Protein AF-A0A646IKU1-F1 (afdb_monomer_lite)

pLDDT: mean 88.87, std 10.89, range [56.09, 98.12]

Structure (mmCIF, N/CA/C/O backbone):
data_AF-A0A646IKU1-F1
#
_entry.id   AF-A0A646IKU1-F1
#
loop_
_atom_site.group_PDB
_atom_site.id
_atom_site.type_symbol
_atom_site.label_atom_id
_atom_site.label_alt_id
_atom_site.label_comp_id
_atom_site.label_asym_id
_atom_site.label_entity_id
_atom_site.label_seq_id
_atom_site.pdbx_PDB_ins_code
_atom_site.Cartn_x
_atom_site.Cartn_y
_atom_site.Cartn_z
_atom_site.occupancy
_atom_site.B_iso_or_equiv
_atom_site.auth_seq_id
_atom_site.auth_comp_id
_atom_site.auth_asym_id
_atom_site.auth_atom_id
_atom_site.pdbx_PDB_model_num
ATOM 1 N N . MET A 1 1 ? -13.181 -4.349 -9.570 1.00 57.53 1 MET A N 1
ATOM 2 C CA . MET A 1 1 ? -13.271 -3.407 -8.436 1.00 57.53 1 MET A CA 1
ATOM 3 C C . MET A 1 1 ? -11.876 -2.845 -8.232 1.00 57.53 1 MET A C 1
ATOM 5 O O . MET A 1 1 ? -10.957 -3.643 -8.105 1.00 57.53 1 MET A O 1
ATOM 9 N N . THR A 1 2 ? -11.688 -1.532 -8.331 1.00 81.31 2 THR A N 1
ATOM 10 C CA . THR A 1 2 ? -10.365 -0.907 -8.160 1.00 81.31 2 THR A CA 1
ATOM 11 C C . THR A 1 2 ? -10.017 -0.902 -6.668 1.00 81.31 2 THR A C 1
ATOM 13 O O . THR A 1 2 ? -10.861 -0.461 -5.889 1.00 81.31 2 THR A O 1
ATOM 16 N N . PRO A 1 3 ? -8.848 -1.412 -6.234 1.00 85.19 3 PRO A N 1
ATOM 17 C CA . PRO A 1 3 ? -8.488 -1.387 -4.817 1.00 85.19 3 PRO A CA 1
ATOM 18 C C . PRO A 1 3 ? -8.289 0.062 -4.347 1.00 85.19 3 PRO A C 1
ATOM 20 O O . PRO A 1 3 ? -7.734 0.848 -5.129 1.00 85.19 3 PRO A O 1
ATOM 23 N N . PRO A 1 4 ? -8.700 0.421 -3.115 1.00 93.12 4 PRO A N 1
ATOM 24 C CA . PRO A 1 4 ? -8.581 1.790 -2.626 1.00 93.12 4 PRO A CA 1
ATOM 25 C C . PRO A 1 4 ? -7.119 2.226 -2.512 1.00 93.12 4 PRO A C 1
ATOM 27 O O . PRO A 1 4 ? -6.212 1.421 -2.292 1.00 93.12 4 PRO A O 1
ATOM 30 N N . THR A 1 5 ? -6.895 3.516 -2.690 1.00 96.31 5 THR A N 1
ATOM 31 C CA . THR A 1 5 ? -5.618 4.195 -2.481 1.00 96.31 5 THR A CA 1
ATOM 32 C C . THR A 1 5 ? -5.309 4.359 -0.997 1.00 96.31 5 THR A C 1
ATOM 34 O O . THR A 1 5 ? -6.190 4.224 -0.144 1.00 96.31 5 THR A O 1
ATOM 37 N N . ALA A 1 6 ? -4.058 4.695 -0.669 1.00 96.75 6 ALA A N 1
ATOM 38 C CA . ALA A 1 6 ? -3.701 5.033 0.708 1.00 96.75 6 ALA A CA 1
ATOM 39 C C . ALA A 1 6 ? -4.564 6.185 1.259 1.00 96.75 6 ALA A C 1
ATOM 41 O O . ALA A 1 6 ? -5.033 6.103 2.391 1.00 96.75 6 ALA A O 1
ATOM 42 N N . ALA A 1 7 ? -4.833 7.211 0.446 1.00 96.75 7 ALA A N 1
ATOM 43 C CA . ALA A 1 7 ? -5.660 8.350 0.844 1.00 96.75 7 ALA A CA 1
ATOM 44 C C . ALA A 1 7 ? -7.099 7.929 1.193 1.00 96.75 7 ALA A C 1
ATOM 46 O O . ALA A 1 7 ? -7.582 8.249 2.273 1.00 96.75 7 ALA A O 1
ATOM 47 N N . GLU A 1 8 ? -7.744 7.127 0.342 1.00 96.62 8 GLU A N 1
ATOM 48 C CA . GLU A 1 8 ? -9.106 6.626 0.598 1.00 96.62 8 GLU A CA 1
ATOM 49 C C . GLU A 1 8 ? -9.167 5.714 1.836 1.00 96.62 8 GLU A C 1
ATOM 51 O O . GLU A 1 8 ? -10.150 5.712 2.579 1.00 96.62 8 GLU A O 1
ATOM 56 N N . VAL A 1 9 ? -8.115 4.925 2.084 1.00 96.25 9 VAL A N 1
ATOM 57 C CA . VAL A 1 9 ? -8.003 4.121 3.311 1.00 96.25 9 VAL A CA 1
ATOM 58 C C . VAL A 1 9 ? -7.851 5.020 4.540 1.00 96.25 9 VAL A C 1
ATOM 60 O O . VAL A 1 9 ? -8.483 4.741 5.557 1.00 96.25 9 VAL A O 1
ATOM 63 N N . ALA A 1 10 ? -7.055 6.090 4.463 1.00 97.00 10 ALA A N 1
ATOM 64 C CA . ALA A 1 10 ? -6.897 7.049 5.554 1.00 97.00 10 ALA A CA 1
ATOM 65 C C . ALA A 1 10 ? -8.225 7.733 5.901 1.00 97.00 10 ALA A C 1
ATOM 67 O O . ALA A 1 10 ? -8.626 7.687 7.060 1.00 97.00 10 ALA A O 1
ATOM 68 N N . GLU A 1 11 ? -8.939 8.266 4.907 1.00 96.38 11 GLU A N 1
ATOM 69 C CA . GLU A 1 11 ? -10.246 8.915 5.096 1.00 96.38 11 GLU A CA 1
ATOM 70 C C . GLU A 1 11 ? -11.242 7.988 5.805 1.00 96.38 11 GLU A C 1
ATOM 72 O O . GLU A 1 11 ? -11.898 8.374 6.771 1.00 96.38 11 GLU A O 1
ATOM 77 N N . ARG A 1 12 ? -11.299 6.717 5.395 1.00 95.25 12 ARG A N 1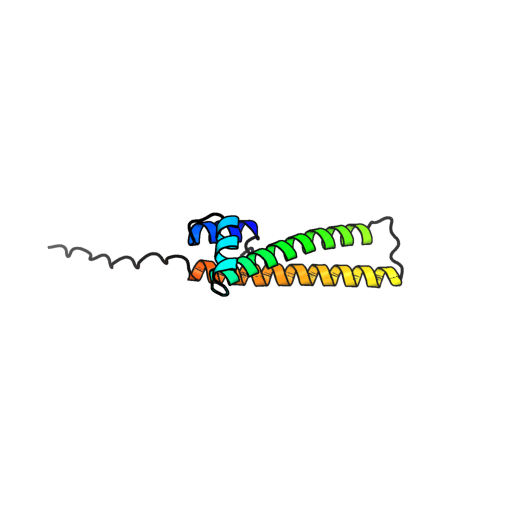
ATOM 78 C CA . ARG A 1 12 ? -12.171 5.719 6.030 1.00 95.25 12 ARG A CA 1
ATOM 79 C C . ARG A 1 12 ? -11.757 5.362 7.455 1.00 95.25 12 ARG A C 1
ATOM 81 O O . ARG A 1 12 ? -12.617 5.072 8.284 1.00 95.25 12 ARG A O 1
ATOM 88 N N . ILE A 1 13 ? -10.457 5.341 7.754 1.00 95.38 13 ILE A N 1
ATOM 89 C CA . ILE A 1 13 ? -9.964 5.152 9.126 1.00 95.38 13 ILE A CA 1
ATOM 90 C C . ILE A 1 13 ? -10.380 6.350 9.988 1.00 95.38 13 ILE A C 1
ATOM 92 O O . ILE A 1 13 ? -10.878 6.158 11.097 1.00 95.38 13 ILE A O 1
ATOM 96 N N . GLU A 1 14 ? -10.209 7.571 9.486 1.00 95.56 14 GLU A N 1
ATOM 97 C CA . GLU A 1 14 ? -10.603 8.793 10.192 1.00 95.56 14 GLU A CA 1
ATOM 98 C C . GLU A 1 14 ? -12.111 8.830 10.462 1.00 95.56 14 GLU A C 1
ATOM 100 O O . GLU A 1 14 ? -12.519 9.129 11.584 1.00 95.56 14 GLU A O 1
ATOM 105 N N . GLU A 1 15 ? -12.935 8.446 9.483 1.00 95.06 15 GLU A N 1
ATOM 106 C CA . GLU A 1 15 ? -14.389 8.330 9.631 1.00 95.06 15 GLU A CA 1
ATOM 107 C C . GLU A 1 15 ? -14.775 7.285 10.690 1.00 95.06 15 GLU A C 1
ATOM 109 O O . GLU A 1 15 ? -15.590 7.560 11.572 1.00 95.06 15 GLU A O 1
ATOM 114 N N . LEU A 1 16 ? -14.157 6.097 10.652 1.00 93.62 16 LEU A N 1
ATOM 115 C CA . LEU A 1 16 ? -14.462 5.000 11.575 1.00 93.62 16 LEU A CA 1
ATOM 116 C C . LEU A 1 16 ? -14.111 5.334 13.033 1.00 93.62 16 LEU A C 1
ATOM 118 O O . LEU A 1 16 ? -14.831 4.931 13.949 1.00 93.62 16 LEU A O 1
ATOM 122 N N . TYR A 1 17 ? -12.998 6.034 13.256 1.00 92.31 17 TYR A N 1
ATOM 123 C CA . TYR A 1 17 ? -12.501 6.353 14.598 1.00 92.31 17 TYR A CA 1
ATOM 124 C C . TYR A 1 17 ? -12.824 7.782 15.060 1.00 92.31 17 TYR A C 1
ATOM 126 O O . TYR A 1 17 ? -12.570 8.109 16.220 1.00 92.31 17 TYR A O 1
ATOM 134 N N . GLY A 1 18 ? -13.397 8.620 14.193 1.00 94.38 18 GLY A N 1
ATOM 135 C CA . GLY A 1 18 ? -13.841 9.977 14.515 1.00 94.38 18 GLY A CA 1
ATOM 136 C C . GLY A 1 18 ? -12.711 10.949 14.866 1.00 94.38 18 GLY A C 1
ATOM 137 O O . GLY A 1 18 ? -12.931 11.888 15.630 1.00 94.38 18 GLY A O 1
ATOM 138 N N . ALA A 1 19 ? -11.496 10.718 14.365 1.00 94.19 19 ALA A N 1
ATOM 139 C CA . ALA A 1 19 ? -10.332 11.556 14.646 1.00 94.19 19 ALA A CA 1
ATOM 140 C C . ALA A 1 19 ? -9.350 11.553 13.464 1.00 94.19 19 ALA A C 1
ATOM 142 O O . ALA A 1 19 ? -9.274 10.557 12.747 1.00 94.19 19 ALA A O 1
ATOM 143 N N . PRO A 1 20 ? -8.570 12.631 13.269 1.00 95.62 20 PRO A N 1
ATOM 144 C CA . PRO A 1 20 ? -7.631 12.719 12.158 1.00 95.62 20 PRO A CA 1
ATOM 145 C C . PRO A 1 20 ? -6.445 11.765 12.348 1.00 95.62 20 PRO A C 1
ATOM 147 O O . PRO A 1 20 ? -6.022 11.479 13.477 1.00 95.62 20 PRO A O 1
ATOM 150 N N . LEU A 1 21 ? -5.861 11.323 11.234 1.00 94.00 21 LEU A N 1
ATOM 151 C CA . LEU A 1 21 ? -4.831 10.290 11.183 1.00 94.00 21 LEU A CA 1
ATOM 152 C C . LEU A 1 21 ? -3.650 10.569 12.129 1.00 94.00 21 LEU A C 1
ATOM 154 O O . LEU A 1 21 ? -3.300 9.665 12.886 1.00 94.00 21 LEU A O 1
ATOM 158 N N . PRO A 1 22 ? -3.073 11.790 12.207 1.00 94.94 22 PRO A N 1
ATOM 159 C CA . PRO A 1 22 ? -1.947 12.053 13.107 1.00 94.94 22 PRO A CA 1
ATOM 160 C C . PRO A 1 22 ? -2.277 11.829 14.591 1.00 94.94 22 PRO A C 1
ATOM 162 O O . PRO A 1 22 ? -1.432 11.352 15.351 1.00 94.94 22 PRO A O 1
ATOM 165 N N . HIS A 1 23 ? -3.511 12.128 15.014 1.00 94.62 23 HIS A N 1
ATOM 166 C CA . HIS A 1 23 ? -3.957 11.869 16.387 1.00 94.62 23 HIS A CA 1
ATOM 167 C C . HIS A 1 23 ? -4.133 10.369 16.637 1.00 94.62 23 HIS A C 1
ATOM 169 O O . HIS A 1 23 ? -3.716 9.863 17.679 1.00 94.62 23 HIS A O 1
ATOM 175 N N . LEU A 1 24 ? -4.693 9.643 15.667 1.00 93.69 24 LEU A N 1
ATOM 176 C CA . LEU A 1 24 ? -4.834 8.189 15.734 1.00 93.69 24 LEU A CA 1
ATOM 177 C C . LEU A 1 24 ? -3.477 7.477 15.777 1.00 93.69 24 LEU A C 1
ATOM 179 O O . LEU A 1 24 ? -3.316 6.498 16.505 1.00 93.69 24 LEU A O 1
ATOM 183 N N . GLU A 1 25 ? -2.485 7.976 15.040 1.00 93.38 25 GLU A N 1
ATOM 184 C CA . GLU A 1 25 ? -1.121 7.449 15.054 1.00 93.38 25 GLU A CA 1
ATOM 185 C C . GLU A 1 25 ? -0.426 7.641 16.400 1.00 93.38 25 GLU A C 1
ATOM 187 O O . GLU A 1 25 ? 0.235 6.714 16.875 1.00 93.38 25 GLU A O 1
ATOM 192 N N . ALA A 1 26 ? -0.575 8.817 17.016 1.00 92.88 26 ALA A N 1
ATOM 193 C CA . ALA A 1 26 ? -0.069 9.070 18.361 1.00 92.88 26 ALA A CA 1
ATOM 194 C C . ALA A 1 26 ? -0.742 8.133 19.377 1.00 92.88 26 ALA A C 1
ATOM 196 O O . ALA A 1 26 ? -0.062 7.416 20.106 1.00 92.88 26 ALA A O 1
ATOM 197 N N . HIS A 1 27 ? -2.072 8.037 19.328 1.00 89.69 27 HIS A N 1
ATOM 198 C CA . HIS A 1 27 ? -2.854 7.174 20.215 1.00 89.69 27 HIS A CA 1
ATOM 199 C C . HIS A 1 27 ? -2.498 5.685 20.089 1.00 89.69 27 HIS A C 1
ATOM 201 O O . HIS A 1 27 ? -2.391 4.973 21.089 1.00 89.69 27 HIS A O 1
ATOM 207 N N . ALA A 1 28 ? -2.288 5.195 18.865 1.00 91.31 28 ALA A N 1
ATOM 208 C CA . ALA A 1 28 ? -1.891 3.810 18.620 1.00 91.31 28 ALA A CA 1
ATOM 209 C C . ALA A 1 28 ? -0.466 3.508 19.112 1.00 91.31 28 ALA A C 1
ATOM 211 O O . ALA A 1 28 ? -0.190 2.381 19.523 1.00 91.31 28 ALA A O 1
ATOM 212 N N . ARG A 1 29 ? 0.433 4.501 19.091 1.00 89.38 29 ARG A N 1
ATOM 213 C CA . ARG A 1 29 ? 1.801 4.356 19.607 1.00 89.38 29 ARG A CA 1
ATOM 214 C C . ARG A 1 29 ? 1.809 4.129 21.120 1.00 89.38 29 ARG A C 1
ATOM 216 O O . ARG A 1 29 ? 2.575 3.294 21.589 1.00 89.38 29 ARG A O 1
ATOM 223 N N . ASP A 1 30 ? 0.924 4.807 21.846 1.00 87.56 30 ASP A N 1
ATOM 224 C CA . ASP A 1 30 ? 0.887 4.773 23.313 1.00 87.56 30 ASP A CA 1
ATOM 225 C C . ASP A 1 30 ? 0.143 3.548 23.878 1.00 87.56 30 ASP A C 1
ATOM 227 O O . ASP A 1 30 ? 0.440 3.094 24.982 1.00 87.56 30 ASP A O 1
ATOM 231 N N . ARG A 1 31 ? -0.822 2.982 23.135 1.00 81.50 31 ARG A N 1
ATOM 232 C CA . ARG A 1 31 ? -1.649 1.843 23.592 1.00 81.50 31 ARG A CA 1
ATOM 233 C C . ARG A 1 31 ? -1.146 0.453 23.191 1.00 81.50 31 ARG A C 1
ATOM 235 O O . ARG A 1 31 ? -1.640 -0.532 23.738 1.00 81.50 31 ARG A O 1
ATOM 242 N N . GLY A 1 32 ? -0.191 0.349 22.268 1.00 75.06 32 GLY A N 1
ATOM 243 C CA . GLY A 1 32 ? 0.318 -0.938 21.784 1.00 75.06 32 GLY A CA 1
ATOM 244 C C . GLY A 1 32 ? -0.561 -1.598 20.702 1.00 75.06 32 GLY A C 1
ATOM 245 O O . GLY A 1 32 ? -1.371 -0.927 20.056 1.00 75.06 32 GLY A O 1
ATOM 246 N N . PRO A 1 33 ? -0.374 -2.904 20.424 1.00 85.25 33 PRO A N 1
ATOM 247 C CA . PRO A 1 33 ? -0.984 -3.571 19.272 1.00 85.25 33 PRO A CA 1
ATOM 248 C C . PRO A 1 33 ? -2.514 -3.688 19.387 1.00 85.25 33 PRO A C 1
ATOM 250 O O . PRO A 1 33 ? -3.058 -3.997 20.443 1.00 85.25 33 PRO A O 1
ATOM 253 N N . GLY A 1 34 ? -3.216 -3.487 18.268 1.00 91.94 34 GLY A N 1
ATOM 254 C CA . GLY A 1 34 ? -4.675 -3.576 18.170 1.00 91.94 34 GLY A CA 1
ATOM 255 C C . GLY A 1 34 ? -5.178 -3.282 16.754 1.00 91.94 34 GLY A C 1
ATOM 256 O O . GLY A 1 34 ? -4.379 -3.018 15.857 1.00 91.94 34 GLY A O 1
ATOM 257 N N . MET A 1 35 ? -6.502 -3.297 16.546 1.00 94.12 35 MET A N 1
ATOM 258 C CA . MET A 1 35 ? -7.104 -3.105 15.214 1.00 94.12 35 MET A CA 1
ATOM 259 C C . MET A 1 35 ? -6.715 -1.764 14.574 1.00 94.12 35 MET A C 1
ATOM 261 O O . MET A 1 35 ? -6.333 -1.727 13.409 1.00 94.12 35 MET A O 1
ATOM 265 N N . LEU A 1 36 ? -6.723 -0.674 15.351 1.00 94.00 36 LEU A N 1
ATOM 266 C CA . LEU A 1 36 ? -6.284 0.637 14.866 1.00 94.00 36 LEU A CA 1
ATOM 267 C C . LEU A 1 36 ? -4.811 0.609 14.432 1.00 94.00 36 LEU A C 1
ATOM 269 O O . LEU A 1 36 ? -4.474 1.090 13.355 1.00 94.00 36 LEU A O 1
ATOM 273 N N . ALA A 1 37 ? -3.934 0.011 15.242 1.00 94.38 37 ALA A N 1
ATOM 274 C CA . ALA A 1 37 ? -2.517 -0.107 14.907 1.00 94.38 37 ALA A CA 1
ATOM 275 C C . ALA A 1 37 ? -2.300 -0.939 13.629 1.00 94.38 37 ALA A C 1
ATOM 277 O O . ALA A 1 37 ? -1.456 -0.580 12.810 1.00 94.38 37 ALA A O 1
ATOM 278 N N . ALA A 1 38 ? -3.087 -2.003 13.429 1.00 95.00 38 ALA A N 1
ATOM 279 C CA . ALA A 1 38 ? -3.052 -2.827 12.222 1.00 95.00 38 ALA A CA 1
ATOM 280 C C . ALA A 1 38 ? -3.530 -2.057 10.979 1.00 95.00 38 ALA A C 1
ATOM 282 O O . ALA A 1 38 ? -2.846 -2.069 9.959 1.00 95.00 38 ALA A O 1
ATOM 283 N N . LEU A 1 39 ? -4.644 -1.325 11.074 1.00 95.50 39 LEU A N 1
ATOM 284 C CA . LEU A 1 39 ? -5.153 -0.485 9.984 1.00 95.50 39 LEU A CA 1
ATOM 285 C C . LEU A 1 39 ? -4.163 0.620 9.598 1.00 95.50 39 LEU A C 1
ATOM 287 O O . LEU A 1 39 ? -3.900 0.830 8.415 1.00 95.50 39 LEU A O 1
ATOM 291 N N . LEU A 1 40 ? -3.551 1.279 10.586 1.00 95.94 40 LEU A N 1
ATOM 292 C CA . LEU A 1 40 ? -2.508 2.280 10.353 1.00 95.94 40 LEU A CA 1
ATOM 293 C C . LEU A 1 40 ? -1.245 1.663 9.737 1.00 95.94 40 LEU A C 1
ATOM 295 O O . LEU A 1 40 ? -0.600 2.292 8.899 1.00 95.94 40 LEU A O 1
ATOM 299 N N . ALA A 1 41 ? -0.881 0.436 10.121 1.00 95.50 41 ALA A N 1
ATOM 300 C CA . ALA A 1 41 ? 0.224 -0.287 9.498 1.00 95.50 41 ALA A CA 1
ATOM 301 C C . ALA A 1 41 ? -0.080 -0.610 8.027 1.00 95.50 41 ALA A C 1
ATOM 303 O O . ALA A 1 41 ? 0.728 -0.265 7.166 1.00 95.50 41 ALA A O 1
ATOM 304 N N . SER A 1 42 ? -1.258 -1.165 7.723 1.00 95.62 42 SER A N 1
ATOM 305 C CA . SER A 1 42 ? -1.693 -1.418 6.343 1.00 95.62 42 SER A CA 1
ATOM 306 C C . SER A 1 42 ? -1.731 -0.135 5.512 1.00 95.62 42 SER A C 1
ATOM 308 O O . SER A 1 42 ? -1.202 -0.129 4.404 1.00 95.62 42 SER A O 1
ATOM 310 N N . HIS A 1 43 ? -2.255 0.972 6.051 1.00 97.12 43 HIS A N 1
ATOM 311 C CA . HIS A 1 43 ? -2.226 2.281 5.387 1.00 97.12 43 HIS A CA 1
ATOM 312 C C . HIS A 1 43 ? -0.796 2.701 5.002 1.00 97.12 43 HIS A C 1
ATOM 314 O O . HIS A 1 43 ? -0.540 3.059 3.851 1.00 97.12 43 HIS A O 1
ATOM 320 N N . ARG A 1 44 ? 0.167 2.594 5.928 1.00 97.56 44 ARG A N 1
ATOM 321 C CA . ARG A 1 44 ? 1.578 2.915 5.647 1.00 97.56 44 ARG A CA 1
ATOM 322 C C . ARG A 1 44 ? 2.185 1.984 4.600 1.00 97.56 44 ARG A C 1
ATOM 324 O O . ARG A 1 44 ? 2.940 2.453 3.750 1.00 97.56 44 ARG A O 1
ATOM 331 N N . THR A 1 45 ? 1.858 0.693 4.634 1.00 97.94 45 THR A N 1
ATOM 332 C CA . THR A 1 45 ? 2.326 -0.270 3.629 1.00 97.94 45 THR A CA 1
ATOM 333 C C . THR A 1 45 ? 1.781 0.060 2.240 1.00 97.94 45 THR A C 1
ATOM 335 O O . THR A 1 45 ? 2.549 0.034 1.280 1.00 97.94 45 THR A O 1
ATOM 338 N N . ILE A 1 46 ? 0.501 0.435 2.125 1.00 98.00 46 ILE A N 1
ATOM 339 C CA . ILE A 1 46 ? -0.100 0.876 0.856 1.00 98.00 46 ILE A CA 1
ATOM 340 C C . ILE A 1 46 ? 0.603 2.144 0.361 1.00 98.00 46 ILE A C 1
ATOM 342 O O . ILE A 1 46 ? 1.077 2.168 -0.772 1.00 98.00 46 ILE A O 1
ATOM 346 N N . ALA A 1 47 ? 0.761 3.159 1.217 1.00 98.06 47 ALA A N 1
ATOM 347 C CA . ALA A 1 47 ? 1.414 4.417 0.851 1.00 98.06 47 ALA A CA 1
ATOM 348 C C . ALA A 1 47 ? 2.866 4.212 0.382 1.00 98.06 47 ALA A C 1
ATOM 350 O O . ALA A 1 47 ? 3.322 4.848 -0.571 1.00 98.06 47 ALA A O 1
ATOM 351 N N . LEU A 1 48 ? 3.605 3.310 1.034 1.00 98.12 48 LEU A N 1
ATOM 352 C CA . LEU A 1 48 ? 4.958 2.944 0.621 1.00 98.12 48 LEU A CA 1
ATOM 353 C C . LEU A 1 48 ? 4.958 2.222 -0.731 1.00 98.12 48 LEU A C 1
ATOM 355 O O . LEU A 1 48 ? 5.773 2.544 -1.595 1.00 98.12 48 LEU A O 1
ATOM 359 N N . ALA A 1 49 ? 4.044 1.273 -0.933 1.00 97.94 49 ALA A N 1
ATOM 360 C CA . ALA A 1 49 ? 3.928 0.542 -2.186 1.00 97.94 49 ALA A CA 1
ATOM 361 C C . ALA A 1 49 ? 3.564 1.474 -3.356 1.00 97.94 49 ALA A C 1
ATOM 363 O O . ALA A 1 49 ? 4.194 1.404 -4.408 1.00 97.94 49 ALA A O 1
ATOM 364 N N . GLU A 1 50 ? 2.642 2.419 -3.156 1.00 97.94 50 GLU A N 1
ATOM 365 C CA . GLU A 1 50 ? 2.288 3.443 -4.149 1.00 97.94 50 GLU A CA 1
ATOM 366 C C . GLU A 1 50 ? 3.486 4.330 -4.521 1.00 97.94 50 GLU A C 1
ATOM 368 O O . GLU A 1 50 ? 3.746 4.563 -5.705 1.00 97.94 50 GLU A O 1
ATOM 373 N N . ARG A 1 51 ? 4.289 4.757 -3.537 1.00 97.81 51 ARG A N 1
ATOM 374 C CA . ARG A 1 51 ? 5.544 5.486 -3.799 1.00 97.81 51 ARG A CA 1
ATOM 375 C C . ARG A 1 51 ? 6.544 4.639 -4.585 1.00 97.81 51 ARG A C 1
ATOM 377 O O . ARG A 1 51 ? 7.138 5.1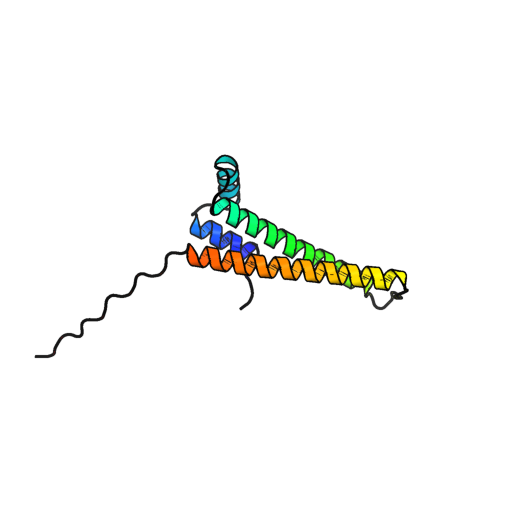35 -5.542 1.00 97.81 51 ARG A O 1
ATOM 384 N N . ASN A 1 52 ? 6.706 3.366 -4.228 1.00 97.12 52 ASN A N 1
ATOM 385 C CA . ASN A 1 52 ? 7.604 2.452 -4.934 1.00 97.12 52 ASN A CA 1
ATOM 386 C C . ASN A 1 52 ? 7.161 2.222 -6.384 1.00 97.12 52 ASN A C 1
ATOM 388 O O . ASN A 1 52 ? 8.008 2.191 -7.274 1.00 97.12 52 ASN A O 1
ATOM 392 N N . ILE A 1 53 ? 5.853 2.132 -6.647 1.00 97.25 53 ILE A N 1
ATOM 393 C CA . ILE A 1 53 ? 5.306 2.049 -8.009 1.00 97.25 53 ILE A CA 1
ATOM 394 C C . ILE A 1 53 ? 5.728 3.273 -8.826 1.00 97.25 53 ILE A C 1
ATOM 396 O O . ILE A 1 53 ? 6.226 3.111 -9.939 1.00 97.25 53 ILE A O 1
ATOM 400 N N . ILE A 1 54 ? 5.586 4.486 -8.280 1.00 97.00 54 ILE A N 1
ATOM 401 C CA . ILE A 1 54 ? 5.987 5.727 -8.964 1.00 97.00 54 ILE A CA 1
ATOM 402 C C . ILE A 1 54 ? 7.489 5.707 -9.280 1.00 97.00 54 ILE A C 1
ATOM 404 O O . ILE A 1 54 ? 7.885 5.936 -10.424 1.00 97.00 54 ILE A O 1
ATOM 408 N N . VAL A 1 55 ? 8.322 5.374 -8.290 1.00 95.75 55 VAL A N 1
ATOM 409 C CA . VAL A 1 55 ? 9.786 5.340 -8.436 1.00 95.75 55 VAL A CA 1
ATOM 410 C C . VAL A 1 55 ? 10.226 4.297 -9.467 1.00 95.75 55 VAL A C 1
ATOM 412 O O . VAL A 1 55 ? 11.021 4.602 -10.357 1.00 95.75 55 VAL A O 1
ATOM 415 N N . HIS A 1 56 ? 9.714 3.067 -9.384 1.00 94.69 56 HIS A N 1
ATOM 416 C CA . HIS A 1 56 ? 10.101 1.993 -10.300 1.00 94.69 56 HIS A CA 1
ATOM 417 C C . HIS A 1 56 ? 9.545 2.197 -11.708 1.00 94.69 56 HIS A C 1
ATOM 419 O O . HIS A 1 56 ? 10.233 1.873 -12.674 1.00 94.69 56 HIS A O 1
ATOM 425 N N . ARG A 1 57 ? 8.357 2.793 -11.851 1.00 94.94 57 ARG A N 1
ATOM 426 C CA . ARG A 1 57 ? 7.817 3.194 -13.156 1.00 94.94 57 ARG A CA 1
ATOM 427 C C . ARG A 1 57 ? 8.700 4.243 -13.823 1.00 94.94 57 ARG A C 1
ATOM 429 O O . ARG A 1 57 ? 9.007 4.106 -15.005 1.00 94.94 57 ARG A O 1
ATOM 436 N N . GLU A 1 58 ? 9.115 5.268 -13.085 1.00 94.56 58 GLU A N 1
ATOM 437 C CA . GLU A 1 58 ? 9.976 6.317 -13.634 1.00 94.56 58 GLU A CA 1
ATOM 438 C C . GLU A 1 58 ? 11.354 5.765 -14.012 1.00 94.56 58 GLU A C 1
ATOM 440 O O . GLU A 1 58 ? 11.858 6.029 -15.103 1.00 94.56 58 GLU A O 1
ATOM 445 N N . ARG A 1 59 ? 11.927 4.900 -13.172 1.00 90.44 59 ARG A N 1
ATOM 446 C CA . ARG A 1 59 ? 13.181 4.213 -13.494 1.00 90.44 59 ARG A CA 1
ATOM 447 C C . ARG A 1 59 ? 13.051 3.314 -14.724 1.00 90.44 59 ARG A C 1
ATOM 449 O O . ARG A 1 59 ? 13.942 3.314 -15.568 1.00 90.44 59 ARG A O 1
ATOM 456 N N . LEU A 1 60 ? 11.947 2.578 -14.863 1.00 91.75 60 LEU A N 1
ATOM 457 C CA . LEU A 1 60 ? 11.698 1.748 -16.041 1.00 91.75 60 LEU A CA 1
ATOM 458 C C . LEU A 1 60 ? 11.585 2.604 -17.309 1.00 91.75 60 LEU A C 1
ATOM 460 O O . LEU A 1 60 ? 12.151 2.239 -18.337 1.00 91.75 60 LEU A O 1
ATOM 464 N N . ARG A 1 61 ? 10.929 3.769 -17.226 1.00 91.38 61 ARG A N 1
ATOM 465 C CA . ARG A 1 61 ? 10.846 4.742 -18.327 1.00 91.38 61 ARG A CA 1
ATOM 466 C C . ARG A 1 61 ? 12.231 5.221 -18.769 1.00 91.38 61 ARG A C 1
ATOM 468 O O . ARG A 1 61 ? 12.494 5.297 -19.962 1.00 91.38 61 ARG A O 1
ATOM 475 N N . GLN A 1 62 ? 13.128 5.493 -17.822 1.00 89.31 62 GLN A N 1
ATOM 476 C CA . GLN A 1 62 ? 14.508 5.895 -18.119 1.00 89.31 62 GLN A CA 1
ATOM 477 C C . GLN A 1 62 ? 15.324 4.756 -18.749 1.00 89.31 62 GLN A C 1
ATOM 479 O O . GLN A 1 62 ? 16.069 4.978 -19.702 1.00 89.31 62 GLN A O 1
ATOM 484 N N . LEU A 1 63 ? 15.168 3.526 -18.250 1.00 87.19 63 LEU A N 1
ATOM 485 C CA . LEU A 1 63 ? 15.880 2.353 -18.771 1.00 87.19 63 LEU A CA 1
ATOM 486 C C . LEU A 1 63 ? 15.416 1.942 -20.175 1.00 87.19 63 LEU A C 1
ATOM 488 O O . LEU A 1 63 ? 16.203 1.361 -20.914 1.00 87.19 63 LEU A O 1
ATOM 492 N N . THR A 1 64 ? 14.168 2.251 -20.533 1.00 88.25 64 THR A N 1
ATOM 493 C CA . THR A 1 64 ? 13.545 1.927 -21.831 1.00 88.25 64 THR A CA 1
ATOM 494 C C . THR A 1 64 ? 13.503 3.116 -22.793 1.00 88.25 64 THR A C 1
ATOM 496 O O . THR A 1 64 ? 12.777 3.083 -23.786 1.00 88.25 64 THR A O 1
ATOM 499 N N . HIS A 1 65 ? 14.267 4.178 -22.511 1.00 89.19 65 HIS A N 1
ATOM 500 C CA . HIS A 1 65 ? 14.316 5.355 -23.373 1.00 89.19 65 HIS A CA 1
ATOM 501 C C . HIS A 1 65 ? 14.750 4.960 -24.799 1.00 89.19 65 HIS A C 1
ATOM 503 O O . HIS A 1 65 ? 15.733 4.233 -24.938 1.00 89.19 65 HIS A O 1
ATOM 509 N N . PRO A 1 66 ? 14.073 5.441 -25.860 1.00 79.94 66 PRO A N 1
ATOM 510 C CA . PRO A 1 66 ? 14.290 4.974 -27.236 1.00 79.94 66 PRO A CA 1
ATOM 511 C C . PRO A 1 66 ? 15.715 5.189 -27.765 1.00 79.94 66 PRO A C 1
ATOM 513 O O . PRO A 1 66 ? 16.166 4.460 -28.641 1.00 79.94 66 PRO A O 1
ATOM 516 N N . GLU A 1 67 ? 16.437 6.170 -27.227 1.00 82.38 67 GLU A N 1
ATOM 517 C CA . GLU A 1 67 ? 17.832 6.454 -27.597 1.00 82.38 67 GLU A CA 1
ATOM 518 C C . GLU A 1 67 ? 18.855 5.577 -26.855 1.00 82.38 67 GLU A C 1
ATOM 520 O O . GLU A 1 67 ? 20.050 5.621 -27.145 1.00 82.38 67 GLU A O 1
ATOM 525 N N . ARG A 1 68 ? 18.410 4.781 -25.878 1.00 79.88 68 ARG A N 1
ATOM 526 C CA . ARG A 1 68 ? 19.273 3.937 -25.056 1.00 79.88 68 ARG A CA 1
ATOM 527 C C . ARG A 1 68 ? 19.386 2.564 -25.715 1.00 79.88 68 ARG A C 1
ATOM 529 O O . ARG A 1 68 ? 18.383 1.886 -25.931 1.00 79.88 68 ARG A O 1
ATOM 536 N N . ARG A 1 69 ? 20.611 2.138 -26.032 1.00 79.94 69 ARG A N 1
ATOM 537 C CA . ARG A 1 69 ? 20.859 0.721 -26.333 1.00 79.94 69 ARG A CA 1
ATOM 538 C C . ARG A 1 69 ? 20.569 -0.098 -25.080 1.00 79.94 69 ARG A C 1
ATOM 540 O O . ARG A 1 69 ? 20.685 0.424 -23.981 1.00 79.94 69 ARG A O 1
ATOM 547 N N . ILE A 1 70 ? 20.118 -1.333 -25.277 1.00 81.25 70 ILE A N 1
ATOM 548 C CA . ILE A 1 70 ? 19.912 -2.298 -24.200 1.00 81.25 70 ILE A CA 1
ATOM 549 C C . ILE A 1 70 ? 20.960 -3.385 -24.404 1.00 81.25 70 ILE A C 1
ATOM 551 O O . ILE A 1 70 ? 20.763 -4.311 -25.191 1.00 81.25 70 ILE A O 1
ATOM 555 N N . ASP A 1 71 ? 22.085 -3.245 -23.718 1.00 81.81 71 ASP A N 1
ATOM 556 C CA . ASP A 1 71 ? 23.149 -4.241 -23.716 1.00 81.81 71 ASP A CA 1
ATOM 557 C C . ASP A 1 71 ? 22.869 -5.339 -22.66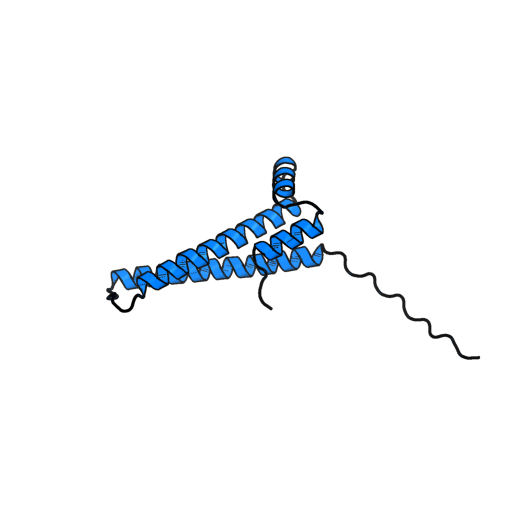9 1.00 81.81 71 ASP A C 1
ATOM 559 O O . ASP A 1 71 ? 22.034 -5.189 -21.773 1.00 81.81 71 ASP A O 1
ATOM 563 N N . ALA A 1 72 ? 23.585 -6.466 -22.738 1.00 79.06 72 ALA A N 1
ATOM 564 C CA . ALA A 1 72 ? 23.427 -7.604 -21.819 1.00 79.06 72 ALA A CA 1
ATOM 565 C C . ALA A 1 72 ? 23.324 -7.246 -20.307 1.00 79.06 72 ALA A C 1
ATOM 567 O O . ALA A 1 72 ? 22.435 -7.783 -19.637 1.00 79.06 72 ALA A O 1
ATOM 568 N N . PRO A 1 73 ? 24.156 -6.349 -19.729 1.00 78.25 73 PRO A N 1
ATOM 569 C CA . PRO A 1 73 ? 24.000 -5.946 -18.326 1.00 78.25 73 PRO A CA 1
ATOM 570 C C . PRO A 1 73 ? 22.722 -5.129 -18.069 1.00 78.25 73 PRO A C 1
ATOM 572 O O . PRO A 1 73 ? 22.136 -5.202 -16.989 1.00 78.25 73 PRO A O 1
ATOM 575 N N . GLU A 1 74 ? 22.237 -4.386 -19.060 1.00 80.69 74 GLU A N 1
ATOM 576 C CA . GLU A 1 74 ? 21.051 -3.537 -18.939 1.00 80.69 74 GLU A CA 1
ATOM 577 C C . GLU A 1 74 ? 19.754 -4.337 -19.003 1.00 80.69 74 GLU A C 1
ATOM 579 O O . GLU A 1 74 ? 18.793 -3.978 -18.321 1.00 80.69 74 GLU A O 1
ATOM 584 N N . VAL A 1 75 ? 19.746 -5.466 -19.722 1.00 87.00 75 VAL A N 1
ATOM 585 C CA . VAL A 1 75 ? 18.637 -6.436 -19.688 1.00 87.00 75 VAL A CA 1
ATOM 586 C C . VAL A 1 75 ? 18.378 -6.906 -18.254 1.00 87.00 75 VAL A C 1
ATOM 588 O O . VAL A 1 75 ? 17.230 -6.937 -17.808 1.00 87.00 75 VAL A O 1
ATOM 591 N N . SER A 1 76 ? 19.438 -7.210 -17.499 1.00 87.69 76 SER A N 1
ATOM 592 C CA . SER A 1 76 ? 19.323 -7.626 -16.094 1.00 87.69 76 SER A CA 1
ATOM 593 C C . SER A 1 76 ? 18.749 -6.515 -15.208 1.00 87.69 76 SER A C 1
ATOM 595 O O . SER A 1 76 ? 17.896 -6.777 -14.361 1.00 87.69 76 SER A O 1
ATOM 597 N N . HIS A 1 77 ? 19.162 -5.262 -15.423 1.00 87.56 77 HIS A N 1
ATOM 598 C CA . HIS A 1 77 ? 18.620 -4.113 -14.692 1.00 87.56 77 HIS A CA 1
ATOM 599 C C . HIS A 1 77 ? 17.154 -3.828 -15.026 1.00 87.56 77 HIS A C 1
ATOM 601 O O . HIS A 1 77 ? 16.379 -3.482 -14.133 1.00 87.56 77 HIS A O 1
ATOM 607 N N . LEU A 1 78 ? 16.762 -3.990 -16.291 1.00 90.50 78 LEU A N 1
ATOM 608 C CA . LEU A 1 78 ? 15.378 -3.853 -16.730 1.00 90.50 78 LEU A CA 1
ATOM 609 C C . LEU A 1 78 ? 14.507 -4.931 -16.078 1.00 90.50 78 LEU A C 1
ATOM 611 O O . LEU A 1 78 ? 13.461 -4.607 -15.515 1.00 90.50 78 LEU A O 1
ATOM 615 N N . LEU A 1 79 ? 14.967 -6.186 -16.078 1.00 92.19 79 LEU A N 1
ATOM 616 C CA . LEU A 1 79 ? 14.260 -7.296 -15.444 1.00 92.19 79 LEU A CA 1
ATOM 617 C C . LEU A 1 79 ? 14.108 -7.096 -13.928 1.00 92.19 79 LEU A C 1
ATOM 619 O O . LEU A 1 79 ? 13.016 -7.300 -13.399 1.00 92.19 79 LEU A O 1
ATOM 623 N N . ASP A 1 80 ? 15.164 -6.666 -13.230 1.00 91.75 80 ASP A N 1
ATOM 624 C CA . ASP A 1 80 ? 15.088 -6.352 -11.795 1.00 91.75 80 ASP A CA 1
ATOM 625 C C . ASP A 1 80 ? 14.096 -5.212 -11.522 1.00 91.75 80 ASP A C 1
ATOM 627 O O . ASP A 1 80 ? 13.243 -5.318 -10.640 1.00 91.75 80 ASP A O 1
ATOM 631 N N . CYS A 1 81 ? 14.140 -4.144 -12.326 1.00 93.38 81 CYS A N 1
ATOM 632 C CA . CYS A 1 81 ? 13.224 -3.014 -12.189 1.00 93.38 81 CYS A CA 1
ATOM 633 C C . CYS A 1 81 ? 11.764 -3.427 -12.429 1.00 93.38 81 CYS A C 1
ATOM 635 O O . CYS A 1 81 ? 10.876 -3.025 -11.675 1.00 93.38 81 CYS A O 1
ATOM 637 N N . ALA A 1 82 ? 11.513 -4.259 -13.443 1.00 94.31 82 ALA A N 1
ATOM 638 C CA . ALA A 1 82 ? 10.190 -4.800 -13.731 1.00 94.31 82 ALA A CA 1
ATOM 639 C C . ALA A 1 82 ? 9.685 -5.700 -12.593 1.00 94.31 82 ALA A C 1
ATOM 641 O O . ALA A 1 82 ? 8.528 -5.584 -12.188 1.00 94.31 82 ALA A O 1
ATOM 642 N N . ARG A 1 83 ? 10.553 -6.548 -12.023 1.00 96.25 83 ARG A N 1
ATOM 643 C CA . ARG A 1 83 ? 10.209 -7.397 -10.874 1.00 96.25 83 ARG A CA 1
ATOM 644 C C . ARG A 1 83 ? 9.836 -6.564 -9.648 1.00 96.25 83 ARG A C 1
ATOM 646 O O . ARG A 1 83 ? 8.799 -6.822 -9.048 1.00 96.25 83 ARG A O 1
ATOM 653 N N . ARG A 1 84 ? 10.630 -5.544 -9.311 1.00 96.12 84 ARG A N 1
ATOM 654 C CA . ARG A 1 84 ? 10.340 -4.640 -8.184 1.00 96.12 84 ARG A CA 1
ATOM 655 C C . ARG A 1 84 ? 9.038 -3.864 -8.376 1.00 96.12 84 ARG A C 1
ATOM 657 O O . ARG A 1 84 ? 8.293 -3.672 -7.420 1.00 96.12 84 ARG A O 1
ATOM 664 N N . LEU A 1 85 ? 8.742 -3.441 -9.607 1.00 97.19 85 LEU A N 1
ATOM 665 C CA . LEU A 1 85 ? 7.465 -2.806 -9.932 1.00 97.19 85 LEU A CA 1
ATOM 666 C C . LEU A 1 85 ? 6.295 -3.777 -9.725 1.00 97.19 85 LEU A C 1
ATOM 668 O O . LEU A 1 85 ? 5.312 -3.413 -9.085 1.00 97.19 85 LEU A O 1
ATOM 672 N N . ALA A 1 86 ? 6.412 -5.010 -10.223 1.00 97.50 86 ALA A N 1
ATOM 673 C CA . ALA A 1 86 ? 5.383 -6.033 -10.056 1.00 97.50 86 ALA A CA 1
ATOM 674 C C . ALA A 1 86 ? 5.145 -6.378 -8.576 1.00 97.50 86 ALA A C 1
ATOM 676 O O . ALA A 1 86 ? 3.999 -6.491 -8.149 1.00 97.50 86 ALA A O 1
ATOM 677 N N . GLU A 1 87 ? 6.210 -6.487 -7.781 1.00 97.69 87 GLU A N 1
ATOM 678 C CA . GLU A 1 87 ? 6.123 -6.713 -6.336 1.00 97.69 87 GLU A CA 1
ATOM 679 C C . GLU A 1 87 ? 5.409 -5.558 -5.622 1.00 97.69 87 GLU A C 1
ATOM 681 O O . GLU A 1 87 ? 4.489 -5.792 -4.840 1.00 97.69 87 GLU A O 1
ATOM 686 N N . ALA A 1 88 ? 5.766 -4.309 -5.937 1.00 97.44 88 ALA A N 1
ATOM 687 C CA . ALA A 1 88 ? 5.111 -3.142 -5.355 1.00 97.44 88 ALA A CA 1
ATOM 688 C C . ALA A 1 88 ? 3.610 -3.095 -5.695 1.00 97.44 88 ALA A C 1
ATOM 690 O O . ALA A 1 88 ? 2.796 -2.818 -4.815 1.00 97.44 88 ALA A O 1
ATOM 691 N N . VAL A 1 89 ? 3.228 -3.428 -6.935 1.00 97.12 89 VAL A N 1
ATOM 692 C CA . VAL A 1 89 ? 1.815 -3.549 -7.343 1.00 97.12 89 VAL A CA 1
ATOM 693 C C . VAL A 1 89 ? 1.106 -4.654 -6.559 1.00 97.12 89 VAL A C 1
ATOM 695 O O . VAL A 1 89 ? 0.050 -4.406 -5.980 1.00 97.12 89 VAL A O 1
ATOM 698 N N . ALA A 1 90 ? 1.699 -5.845 -6.467 1.00 97.56 90 ALA A N 1
ATOM 699 C CA . ALA A 1 90 ? 1.101 -6.971 -5.753 1.00 97.56 90 ALA A CA 1
ATOM 700 C C . ALA A 1 90 ? 0.881 -6.665 -4.260 1.00 97.56 90 ALA A C 1
ATOM 702 O O . ALA A 1 90 ? -0.184 -6.970 -3.713 1.00 97.56 90 ALA A O 1
ATOM 703 N N . VAL A 1 91 ? 1.857 -6.025 -3.605 1.00 97.38 91 VAL A N 1
ATOM 704 C CA . VAL A 1 91 ? 1.737 -5.576 -2.210 1.00 97.38 91 VAL A CA 1
ATOM 705 C C . VAL A 1 91 ? 0.629 -4.536 -2.075 1.00 97.38 91 VAL A C 1
ATOM 707 O O . VAL A 1 91 ? -0.222 -4.679 -1.196 1.00 97.38 91 VAL A O 1
ATOM 710 N N . ARG A 1 92 ? 0.609 -3.520 -2.948 1.00 97.25 92 ARG A N 1
ATOM 711 C CA . ARG A 1 92 ? -0.401 -2.453 -2.940 1.00 97.25 92 ARG A CA 1
ATOM 712 C C . ARG A 1 92 ? -1.808 -3.031 -3.043 1.00 97.25 92 ARG A C 1
ATOM 714 O O . ARG A 1 92 ? -2.650 -2.719 -2.207 1.00 97.25 92 ARG A O 1
ATOM 721 N N . ASP A 1 93 ? -2.043 -3.911 -4.009 1.00 96.69 93 ASP A N 1
ATOM 722 C CA . ASP A 1 93 ? -3.370 -4.472 -4.262 1.00 96.69 93 ASP A CA 1
ATOM 723 C C . ASP A 1 93 ? -3.820 -5.424 -3.148 1.00 96.69 93 ASP A C 1
ATOM 725 O O . ASP A 1 93 ? -4.964 -5.349 -2.696 1.00 96.69 93 ASP A O 1
ATOM 729 N N . THR A 1 94 ? -2.917 -6.267 -2.638 1.00 96.75 94 THR A N 1
ATOM 730 C CA . THR A 1 94 ? -3.226 -7.195 -1.537 1.00 96.75 94 THR A CA 1
ATOM 731 C C . THR A 1 94 ? -3.554 -6.444 -0.248 1.00 96.75 94 THR A C 1
ATOM 733 O O . THR A 1 94 ? 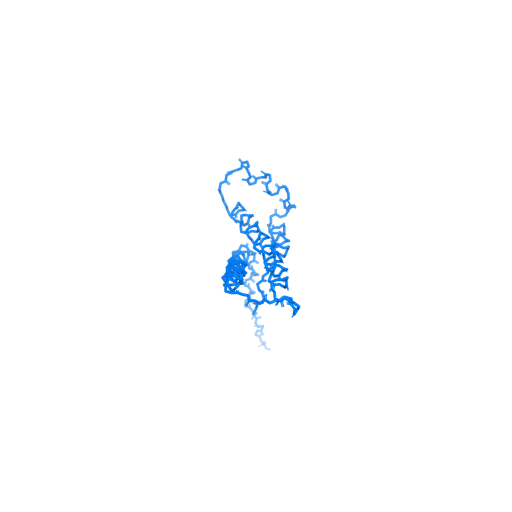-4.533 -6.762 0.434 1.00 96.75 94 THR A O 1
ATOM 736 N N . GLN A 1 95 ? -2.758 -5.427 0.092 1.00 96.69 95 GLN A N 1
ATOM 737 C CA . GLN A 1 95 ? -2.979 -4.627 1.296 1.00 96.69 95 GLN A CA 1
ATOM 738 C C . GLN A 1 95 ? -4.233 -3.766 1.175 1.00 96.69 95 GLN A C 1
ATOM 740 O O . GLN A 1 95 ? -5.014 -3.719 2.120 1.00 96.69 95 GLN A O 1
ATOM 745 N N . ALA A 1 96 ? -4.476 -3.155 0.014 1.00 96.62 96 ALA A N 1
ATOM 746 C CA . ALA A 1 96 ? -5.686 -2.382 -0.236 1.00 96.62 96 ALA A CA 1
ATOM 747 C C . ALA A 1 96 ? -6.950 -3.250 -0.144 1.00 96.62 96 ALA A C 1
ATOM 749 O O . ALA A 1 96 ? -7.916 -2.855 0.504 1.00 96.62 96 ALA A O 1
ATOM 750 N N . ALA A 1 97 ? -6.936 -4.456 -0.722 1.00 95.88 97 ALA A N 1
ATOM 751 C CA . ALA A 1 97 ? -8.056 -5.392 -0.621 1.00 95.88 97 ALA A CA 1
ATOM 752 C C . ALA A 1 97 ? -8.304 -5.849 0.826 1.00 95.88 97 ALA A C 1
ATOM 754 O O . ALA A 1 97 ? -9.450 -5.916 1.271 1.00 95.88 97 ALA A O 1
ATOM 755 N N . THR A 1 98 ? -7.234 -6.127 1.573 1.00 95.12 98 THR A N 1
ATOM 756 C CA . THR A 1 98 ? -7.326 -6.530 2.983 1.00 95.12 98 THR A CA 1
ATOM 757 C C . THR A 1 98 ? -7.859 -5.390 3.850 1.00 95.12 98 THR A C 1
ATOM 759 O O . THR A 1 98 ? -8.801 -5.590 4.615 1.00 95.12 98 THR A O 1
ATOM 762 N N . ALA A 1 99 ? -7.307 -4.182 3.705 1.00 95.31 99 ALA A N 1
ATOM 763 C CA . ALA A 1 99 ? -7.746 -3.001 4.441 1.00 95.31 99 ALA A CA 1
ATOM 764 C C . ALA A 1 99 ? -9.210 -2.659 4.132 1.00 95.31 99 ALA A C 1
ATOM 766 O O . ALA A 1 99 ? -9.982 -2.409 5.054 1.00 95.31 99 ALA A O 1
ATOM 767 N N . ASP A 1 100 ? -9.617 -2.716 2.861 1.00 95.00 100 ASP A N 1
ATOM 768 C CA . ASP A 1 100 ? -11.007 -2.510 2.449 1.00 95.00 100 ASP A CA 1
ATOM 769 C C . ASP A 1 100 ? -11.959 -3.523 3.097 1.00 95.00 100 ASP A C 1
ATOM 771 O O . ASP A 1 100 ? -13.001 -3.142 3.629 1.00 95.00 100 ASP A O 1
ATOM 775 N N . ALA A 1 101 ? -11.598 -4.809 3.091 1.00 93.75 101 ALA A N 1
ATOM 776 C CA . ALA A 1 101 ? -12.407 -5.851 3.714 1.00 93.75 101 ALA A CA 1
ATOM 777 C C . ALA A 1 101 ? -12.554 -5.634 5.229 1.00 93.75 101 ALA A C 1
ATOM 779 O O . ALA A 1 101 ? -13.663 -5.727 5.758 1.00 93.75 101 ALA A O 1
ATOM 780 N N . VAL A 1 102 ? -11.460 -5.294 5.920 1.00 94.56 102 VAL A N 1
ATOM 781 C CA . VAL A 1 102 ? -11.481 -5.011 7.362 1.00 94.56 102 VAL A CA 1
ATOM 782 C C . VAL A 1 102 ? -12.324 -3.772 7.658 1.00 94.56 102 VAL A C 1
ATOM 784 O O . VAL A 1 102 ? -13.217 -3.842 8.498 1.00 94.56 102 VAL A O 1
ATOM 787 N N . LEU A 1 103 ? -12.116 -2.666 6.943 1.00 93.50 103 LEU A N 1
ATOM 788 C CA . LEU A 1 103 ? -12.890 -1.435 7.129 1.00 93.50 103 LEU A CA 1
ATOM 789 C C . LEU A 1 103 ? -14.385 -1.666 6.892 1.00 93.50 103 LEU A C 1
ATOM 791 O O . LEU A 1 103 ? -15.203 -1.238 7.703 1.00 93.50 103 LEU A O 1
ATOM 795 N N . ARG A 1 104 ? -14.753 -2.419 5.847 1.00 91.38 104 ARG A N 1
ATOM 796 C CA . ARG A 1 104 ? -16.150 -2.814 5.608 1.00 91.38 104 ARG A CA 1
ATOM 797 C C . ARG A 1 104 ? -16.721 -3.685 6.726 1.00 91.38 104 ARG A C 1
ATOM 799 O O . ARG A 1 104 ? -17.895 -3.542 7.040 1.00 91.38 104 ARG A O 1
ATOM 806 N N . SER A 1 105 ? -15.915 -4.563 7.325 1.00 91.25 105 SER A N 1
ATOM 807 C CA . SER A 1 105 ? -16.356 -5.411 8.444 1.00 91.25 105 SER A CA 1
ATOM 808 C C . SER A 1 105 ? -16.556 -4.639 9.752 1.00 91.25 105 SER A C 1
ATOM 810 O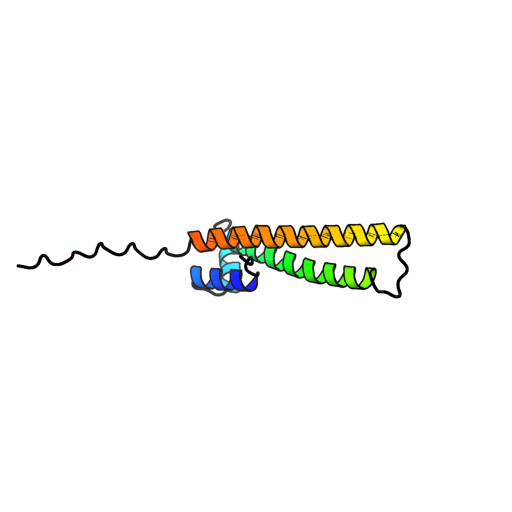 O . SER A 1 105 ? -17.385 -5.028 10.571 1.00 91.25 105 SER A O 1
ATOM 812 N N . LEU A 1 106 ? -15.802 -3.553 9.948 1.00 90.00 106 LEU A N 1
ATOM 813 C CA . LEU A 1 106 ? -15.884 -2.699 11.134 1.00 90.00 106 LEU A CA 1
ATOM 814 C C . LEU A 1 106 ? -16.951 -1.608 10.995 1.00 90.00 106 LEU A C 1
ATOM 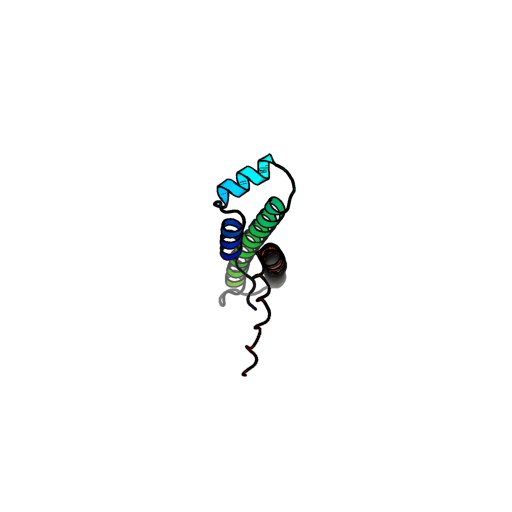816 O O . LEU A 1 106 ? -17.474 -1.129 12.002 1.00 90.00 106 LEU A O 1
ATOM 820 N N . GLY A 1 107 ? -17.272 -1.215 9.761 1.00 79.31 107 GLY A N 1
ATOM 821 C CA . GLY A 1 107 ? -18.371 -0.307 9.471 1.00 79.31 107 GLY A CA 1
ATOM 822 C C . GLY A 1 107 ? -19.702 -0.856 9.987 1.00 79.31 107 GLY A C 1
ATOM 823 O O . GLY A 1 107 ? -19.983 -2.053 9.915 1.00 79.31 107 GLY A O 1
ATOM 824 N N . ARG A 1 108 ? -20.552 0.027 10.522 1.00 62.31 108 ARG A N 1
ATOM 825 C CA . ARG A 1 108 ? -21.880 -0.355 11.013 1.00 62.31 108 ARG A CA 1
ATOM 826 C C . ARG A 1 108 ? -22.732 -0.845 9.837 1.00 62.31 108 ARG A C 1
ATOM 828 O O . ARG A 1 108 ? -23.110 -0.050 8.981 1.00 62.31 108 ARG A O 1
ATOM 835 N N . ALA A 1 109 ? -23.062 -2.137 9.813 1.00 59.44 109 ALA A N 1
ATOM 836 C CA . ALA A 1 109 ? -24.052 -2.658 8.875 1.00 59.44 109 ALA A CA 1
ATOM 837 C C . ALA A 1 109 ? -25.408 -1.965 9.124 1.00 59.44 109 ALA A C 1
ATOM 839 O O . ALA A 1 109 ? -25.786 -1.785 10.290 1.00 59.44 109 ALA A O 1
ATOM 840 N N . PRO A 1 110 ? -26.144 -1.554 8.075 1.00 56.09 110 PRO A N 1
ATOM 841 C CA . PRO A 1 110 ? -27.485 -1.013 8.254 1.00 56.09 110 PRO A CA 1
ATOM 842 C C . PRO A 1 110 ? -28.359 -2.052 8.965 1.00 56.09 110 PRO A C 1
ATOM 844 O O . PRO A 1 110 ? -28.300 -3.244 8.655 1.00 56.09 110 PRO A O 1
ATOM 847 N N . ALA A 1 111 ? -29.139 -1.602 9.951 1.00 57.38 111 ALA A N 1
ATOM 848 C CA . ALA A 1 111 ? -30.038 -2.482 10.688 1.00 57.38 111 ALA A CA 1
ATOM 849 C C . ALA A 1 111 ? -31.009 -3.172 9.707 1.00 57.38 111 ALA A C 1
ATOM 851 O O . ALA A 1 111 ? -31.497 -2.504 8.787 1.00 57.38 111 ALA A O 1
ATOM 852 N N . PRO A 1 112 ? -31.307 -4.475 9.882 1.00 70.50 112 PRO A N 1
ATOM 853 C CA . PRO A 1 112 ? -32.305 -5.158 9.067 1.00 70.50 112 PRO A CA 1
ATOM 854 C C . PRO A 1 112 ? -33.621 -4.382 9.118 1.00 70.50 112 PRO A C 1
ATOM 856 O O . PRO A 1 112 ? -34.107 -4.067 10.207 1.00 70.50 112 PRO A O 1
ATOM 859 N N . GLN A 1 113 ? -34.185 -4.042 7.957 1.00 72.19 113 GLN A N 1
ATOM 860 C CA . GLN A 1 113 ? -35.476 -3.362 7.931 1.00 72.19 113 GLN A CA 1
ATOM 861 C C . GLN A 1 113 ? -36.547 -4.308 8.495 1.00 72.19 113 GLN A C 1
ATOM 863 O O . GLN A 1 113 ? -36.571 -5.483 8.113 1.00 72.19 113 GLN A O 1
ATOM 868 N N . PRO A 1 114 ? -37.411 -3.841 9.416 1.00 74.75 114 PRO A N 1
ATOM 869 C CA . PRO A 1 114 ? -38.483 -4.672 9.942 1.00 74.75 114 PRO A CA 1
ATOM 870 C C . PRO A 1 114 ? -39.421 -5.097 8.799 1.00 74.75 114 PRO A C 1
ATOM 872 O O . PRO A 1 114 ? -39.647 -4.306 7.878 1.00 74.75 114 PRO A O 1
ATOM 875 N N . PRO A 1 115 ? -39.966 -6.328 8.832 1.00 76.19 115 PRO A N 1
ATOM 876 C CA . PRO A 1 115 ? -40.888 -6.789 7.804 1.00 76.19 115 PRO A CA 1
ATOM 877 C C . PRO A 1 115 ? -42.105 -5.863 7.757 1.00 76.19 115 PRO A C 1
ATOM 879 O O . PRO A 1 115 ? -42.724 -5.578 8.783 1.00 76.19 115 PRO A O 1
ATOM 882 N N . THR A 1 116 ? -42.446 -5.385 6.562 1.00 70.31 116 THR A N 1
ATOM 883 C CA . THR A 1 116 ? -43.646 -4.586 6.320 1.00 70.31 116 THR A CA 1
ATOM 884 C C . THR A 1 116 ? -44.882 -5.444 6.577 1.00 70.31 116 THR A C 1
ATOM 886 O O . THR A 1 116 ? -45.261 -6.290 5.767 1.00 70.31 116 THR A O 1
ATOM 889 N N . THR A 1 117 ? -45.534 -5.235 7.719 1.00 68.81 117 THR A N 1
ATOM 890 C CA . THR A 1 117 ? -46.878 -5.754 7.970 1.00 68.81 117 THR A CA 1
ATOM 891 C C . THR A 1 117 ? -47.848 -5.054 7.020 1.00 68.81 117 THR A C 1
ATOM 893 O O . THR A 1 117 ? -48.188 -3.887 7.199 1.00 68.81 117 THR A O 1
ATOM 896 N N . SER A 1 118 ? -48.278 -5.758 5.969 1.00 67.88 118 SER A N 1
ATOM 897 C CA . SER A 1 118 ? -49.401 -5.307 5.140 1.00 67.88 118 SER A CA 1
ATOM 898 C C . SER A 1 118 ? -50.665 -5.272 6.004 1.00 67.88 118 SER A C 1
ATOM 900 O O . SER A 1 118 ? -50.964 -6.283 6.647 1.00 67.88 118 SER A O 1
ATOM 902 N N . PRO A 1 119 ? -51.415 -4.157 6.058 1.00 63.44 119 PRO A N 1
ATOM 903 C CA . PRO A 1 119 ? -52.684 -4.143 6.765 1.00 63.44 119 PRO A CA 1
ATOM 904 C C . PRO A 1 119 ? -53.684 -5.031 6.016 1.00 63.44 119 PRO A C 1
ATOM 906 O O . PRO A 1 119 ? -53.945 -4.834 4.828 1.00 63.44 119 PRO A O 1
ATOM 909 N N . ALA A 1 120 ? -54.223 -6.023 6.726 1.00 64.00 120 ALA A N 1
ATOM 910 C CA . ALA A 1 120 ? -55.342 -6.830 6.267 1.00 64.00 120 ALA A CA 1
ATOM 911 C C . ALA A 1 120 ? -56.544 -5.909 6.010 1.00 64.00 120 ALA A C 1
ATOM 913 O O . ALA A 1 120 ? -56.976 -5.172 6.896 1.00 64.00 120 ALA A O 1
ATOM 914 N N . THR A 1 121 ? -57.032 -5.920 4.774 1.00 58.59 121 THR A N 1
ATOM 915 C CA . THR A 1 121 ? -58.210 -5.170 4.338 1.00 58.59 121 THR A CA 1
ATOM 916 C C . THR A 1 121 ? -59.452 -5.858 4.905 1.00 58.59 121 THR A C 1
ATOM 918 O O . THR A 1 121 ? -59.619 -7.062 4.707 1.00 58.59 121 THR A O 1
ATOM 921 N N . ALA A 1 122 ? -60.261 -5.105 5.653 1.00 59.84 122 ALA A N 1
ATOM 922 C CA . ALA A 1 122 ? -61.590 -5.514 6.108 1.00 59.84 122 ALA A CA 1
ATOM 923 C C . ALA A 1 122 ? -62.635 -5.294 5.008 1.00 59.84 122 ALA A C 1
ATOM 925 O O . ALA A 1 122 ? -62.442 -4.345 4.210 1.00 59.84 122 ALA A O 1
#

Secondary structure (DSSP, 8-state):
-PPPPHHHHHHHHHHHHTS-HHHHHHHHHHH-SSHHHHHHHHHHHHHHHHHHHHHHHHHHHHHT-TTS---HHHHHHHHHHHHHHHHHHHHHHHHHHHHHHHHHHHS-PPPPPPP--PPPP-

Radius of gyration: 22.4 Å; chains: 1; bounding box: 86×20×51 Å

Sequence (122 aa):
MTPPTAAEVAERIEELYGAPLPHLEAHARDRGPGMLAALLASHRTIALAERNIIVHRERLRQLTHPERRIDAPEVSHLLDCARRLAEAVAVRDTQAATADAVLRSLGRAPAPQPPTTSPATA

Foldseek 3Di:
DDQDALVVLQVLLCVLVVHHPVVLVVVCVVPDDDPSVVSNVLSVQLVVLVVQLVVLVVVLCVLVPPPDDCDPVSVVVNVVSVVSNVVSVVSNRVSSVVSVVSSVVSDDDPDPDPDDDDDDDD

Organism: NCBI:txid1472722